Protein AF-A0A7J8D9G5-F1 (afdb_monomer)

Solvent-accessible surface area (backbone atoms only — not comparable to full-atom values): 9964 Å² total; per-residue (Å²): 133,69,69,66,59,56,55,56,57,56,62,73,66,69,66,92,76,75,95,81,85,88,74,61,92,95,57,84,85,88,84,89,77,94,60,63,56,78,38,76,48,74,49,76,52,75,56,64,37,78,39,84,90,73,75,41,80,40,82,50,56,93,91,49,53,43,77,49,74,41,60,48,90,89,68,48,76,76,41,78,47,79,44,55,36,57,53,72,52,75,52,67,35,84,64,53,63,61,62,64,59,55,51,49,53,53,50,52,54,52,50,50,51,51,53,54,50,49,56,52,47,52,59,48,50,54,53,53,51,53,54,51,52,54,51,53,52,51,53,52,52,51,50,53,48,50,55,51,51,52,50,52,51,50,65,76,52,70,70,132

Mean predicted aligned error: 14.58 Å

Radius of gyration: 36.32 Å; Cα contacts (8 Å, |Δi|>4): 113; chains: 1; bounding box: 56×51×110 Å

Organism: Rousettus aegyptiacus (NCBI:txid9407)

pLDDT: mean 84.21, std 12.18, range [47.19, 97.5]

Structure (mmCIF, N/CA/C/O backbone):
data_AF-A0A7J8D9G5-F1
#
_entry.id   AF-A0A7J8D9G5-F1
#
loop_
_atom_site.group_PDB
_atom_site.id
_atom_site.type_symbol
_atom_site.label_atom_id
_atom_site.label_alt_id
_atom_site.label_comp_id
_atom_site.label_asym_id
_atom_site.label_entity_id
_atom_site.label_seq_id
_atom_site.pdbx_PDB_ins_code
_atom_site.Cartn_x
_atom_site.Cartn_y
_atom_site.Cartn_z
_atom_site.occupancy
_atom_site.B_iso_or_equiv
_atom_site.auth_seq_id
_atom_site.auth_comp_id
_atom_site.auth_asym_id
_atom_site.auth_atom_id
_atom_site.pdbx_PDB_model_num
ATOM 1 N N . MET A 1 1 ? -19.555 -38.903 -19.290 1.00 51.69 1 MET A N 1
ATOM 2 C CA . MET A 1 1 ? -18.980 -37.537 -19.368 1.00 51.69 1 MET A CA 1
ATOM 3 C C . MET A 1 1 ? -19.453 -36.552 -18.277 1.00 51.69 1 MET A C 1
ATOM 5 O O . MET A 1 1 ? -18.987 -35.427 -18.290 1.00 51.69 1 MET A O 1
ATOM 9 N N . ARG A 1 2 ? -20.303 -36.918 -17.293 1.00 53.72 2 ARG A N 1
ATOM 10 C CA . ARG A 1 2 ? -20.820 -35.967 -16.266 1.00 53.72 2 ARG A CA 1
ATOM 11 C C . ARG A 1 2 ? -20.006 -35.861 -14.960 1.00 53.72 2 ARG A C 1
ATOM 13 O O . ARG A 1 2 ? -20.180 -34.912 -14.210 1.00 53.72 2 ARG A O 1
ATOM 20 N N . ARG A 1 3 ? -19.106 -36.814 -14.690 1.00 56.53 3 ARG A N 1
ATOM 21 C CA . ARG A 1 3 ? -18.256 -36.841 -13.483 1.00 56.53 3 ARG A CA 1
ATOM 22 C C . ARG A 1 3 ? -17.180 -35.736 -13.396 1.00 56.53 3 ARG A C 1
ATOM 24 O O . ARG A 1 3 ? -16.996 -35.239 -12.290 1.00 56.53 3 ARG A O 1
ATOM 31 N N . PRO A 1 4 ? -16.511 -35.296 -14.485 1.00 57.94 4 PRO A N 1
ATOM 32 C CA . PRO A 1 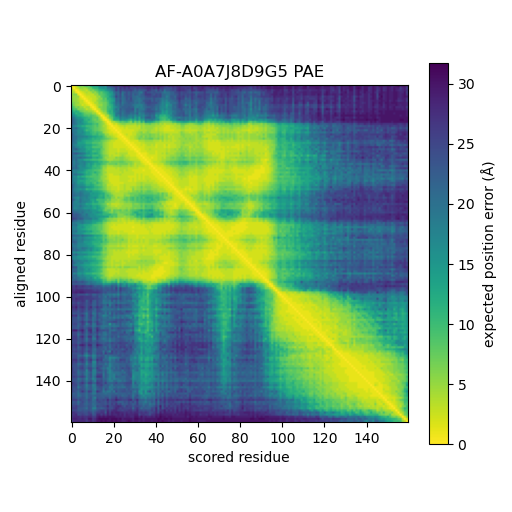4 ? -15.501 -34.237 -14.370 1.00 57.94 4 PRO A CA 1
ATOM 33 C C . PRO A 1 4 ? -16.118 -32.861 -14.074 1.00 57.94 4 PRO A C 1
ATOM 35 O O . PRO A 1 4 ? -15.503 -32.057 -13.383 1.00 57.94 4 PRO A O 1
ATOM 38 N N . ALA A 1 5 ? -17.358 -32.613 -14.514 1.00 60.00 5 ALA A N 1
ATOM 39 C CA . ALA A 1 5 ? -18.067 -31.361 -14.241 1.00 60.00 5 ALA A CA 1
ATOM 40 C C . ALA A 1 5 ? -18.423 -31.186 -12.751 1.00 60.00 5 ALA A C 1
ATOM 42 O O . ALA A 1 5 ? -18.349 -30.076 -12.235 1.00 60.00 5 ALA A O 1
ATOM 43 N N . LEU A 1 6 ? -18.747 -32.276 -12.040 1.00 59.38 6 LEU A N 1
ATOM 44 C CA . LEU A 1 6 ? -19.027 -32.232 -10.596 1.00 59.38 6 LEU A CA 1
ATOM 45 C C . LEU A 1 6 ? -17.772 -31.936 -9.758 1.00 59.38 6 LEU A C 1
ATOM 47 O O . LEU A 1 6 ? -17.856 -31.226 -8.762 1.00 59.38 6 LEU A O 1
ATOM 51 N N . LEU A 1 7 ? -16.613 -32.459 -10.172 1.00 62.88 7 LEU A N 1
ATOM 52 C CA . LEU A 1 7 ? -15.325 -32.203 -9.516 1.00 62.88 7 LEU A CA 1
ATOM 53 C C . LEU A 1 7 ? -14.872 -30.746 -9.688 1.00 62.88 7 LEU A C 1
ATOM 55 O O . LEU A 1 7 ? -14.397 -30.138 -8.733 1.00 62.88 7 LEU A O 1
ATOM 59 N N . LEU A 1 8 ? -15.079 -30.170 -10.876 1.00 61.66 8 LEU A N 1
ATOM 60 C CA . LEU A 1 8 ? -14.809 -28.754 -11.152 1.00 61.66 8 LEU A CA 1
ATOM 61 C C . LEU A 1 8 ? -15.717 -27.818 -10.338 1.00 61.66 8 LEU A C 1
ATOM 63 O O . LEU A 1 8 ? -15.231 -26.834 -9.791 1.00 61.66 8 LEU A O 1
ATOM 67 N N . LEU A 1 9 ? -17.005 -28.151 -10.187 1.00 62.59 9 LEU A N 1
ATOM 68 C CA . LEU A 1 9 ? -17.934 -27.357 -9.372 1.00 62.59 9 LEU A CA 1
ATOM 69 C C . LEU A 1 9 ? -17.585 -27.400 -7.872 1.00 62.59 9 LEU A C 1
ATOM 71 O O . LEU A 1 9 ? -17.724 -26.398 -7.174 1.00 62.59 9 LEU A O 1
ATOM 75 N N . ALA A 1 10 ? -17.106 -28.547 -7.381 1.00 63.22 10 ALA A N 1
ATOM 76 C CA . ALA A 1 10 ? -16.694 -28.717 -5.989 1.00 63.22 10 ALA A CA 1
ATOM 77 C C . ALA A 1 10 ? -15.409 -27.939 -5.647 1.00 63.22 10 ALA A C 1
ATOM 79 O O . ALA A 1 10 ? -15.294 -27.426 -4.535 1.00 63.22 10 ALA A O 1
ATOM 80 N N . LEU A 1 11 ? -14.471 -27.789 -6.594 1.00 62.91 11 LEU A N 1
ATOM 81 C CA . LEU A 1 11 ? -13.273 -26.960 -6.399 1.00 62.91 11 LEU A CA 1
ATOM 82 C C . LEU A 1 11 ? -13.602 -25.462 -6.285 1.00 62.91 11 LEU A C 1
ATOM 84 O O . LEU A 1 11 ? -12.940 -24.753 -5.533 1.00 62.91 11 LEU A O 1
ATOM 88 N N . CYS A 1 12 ? -14.636 -24.982 -6.979 1.00 62.00 12 CYS A N 1
ATOM 89 C CA . CYS A 1 12 ? -15.061 -23.581 -6.901 1.00 62.00 12 CYS A CA 1
ATOM 90 C C . CYS A 1 12 ? -15.762 -23.226 -5.577 1.00 62.00 12 CYS A C 1
ATOM 92 O O . CYS A 1 12 ? -15.832 -22.052 -5.227 1.00 62.00 12 CYS A O 1
ATOM 94 N N . ALA A 1 13 ? -16.263 -24.215 -4.828 1.00 61.91 13 ALA A N 1
ATOM 95 C CA . ALA A 1 13 ? -16.926 -23.996 -3.540 1.00 61.91 13 ALA A CA 1
ATOM 96 C C . ALA A 1 13 ? -15.945 -23.844 -2.358 1.00 61.91 13 ALA A C 1
ATOM 98 O O . ALA A 1 13 ? -16.360 -23.545 -1.236 1.00 61.91 13 ALA A O 1
ATOM 99 N N . ALA A 1 14 ? -14.642 -24.037 -2.583 1.00 61.50 14 ALA A N 1
ATOM 100 C CA . ALA A 1 14 ? -13.627 -23.943 -1.543 1.00 61.50 14 ALA A CA 1
ATOM 101 C C . ALA A 1 14 ? -13.231 -22.482 -1.252 1.00 61.50 14 ALA A C 1
ATOM 103 O O . ALA A 1 14 ? -12.168 -22.013 -1.642 1.00 61.50 14 ALA A O 1
ATOM 104 N N . GLY A 1 15 ? -14.076 -21.806 -0.472 1.00 59.66 15 GLY A N 1
ATOM 105 C CA . GLY A 1 15 ? -13.617 -20.920 0.598 1.00 59.66 15 GLY A CA 1
ATOM 106 C C . GLY A 1 15 ? -13.423 -19.446 0.255 1.00 59.66 15 GLY A C 1
ATOM 107 O O . GLY A 1 15 ? -12.320 -19.005 -0.052 1.00 59.66 15 GLY A O 1
ATOM 108 N N . ALA A 1 16 ? -14.450 -18.640 0.528 1.00 61.25 16 ALA A N 1
ATOM 109 C CA . ALA A 1 16 ? -14.211 -17.279 0.993 1.00 61.25 16 ALA A CA 1
ATOM 110 C C . ALA A 1 16 ? -13.601 -17.371 2.404 1.00 61.25 16 ALA A C 1
ATOM 112 O O . ALA A 1 16 ? -14.300 -17.649 3.379 1.00 61.25 16 ALA A O 1
ATOM 113 N N . ARG A 1 17 ? -12.278 -17.226 2.516 1.00 64.94 17 ARG A N 1
ATOM 114 C CA . ARG A 1 17 ? -11.592 -17.162 3.811 1.00 64.94 17 ARG A CA 1
ATOM 115 C C . ARG A 1 17 ? -11.590 -15.712 4.286 1.00 64.94 17 ARG A C 1
ATOM 117 O O . ARG A 1 17 ? -10.923 -14.875 3.692 1.00 64.94 17 ARG A O 1
ATOM 124 N N . GLY A 1 18 ? -12.356 -15.424 5.337 1.00 73.00 18 GLY A N 1
ATOM 125 C CA . GLY A 1 18 ? -12.208 -14.177 6.086 1.00 73.00 18 GLY A CA 1
ATOM 126 C C . GLY A 1 18 ? -10.849 -14.120 6.791 1.00 73.00 18 GLY A C 1
ATOM 127 O O . GLY A 1 18 ? -10.229 -15.156 7.043 1.00 73.00 18 GLY A O 1
ATOM 128 N N . LEU A 1 19 ? -10.385 -12.914 7.110 1.00 84.94 19 LEU A N 1
ATOM 129 C CA . LEU A 1 19 ? -9.179 -12.713 7.908 1.00 84.94 19 LEU A CA 1
ATOM 130 C C . LEU A 1 19 ? -9.425 -13.202 9.343 1.00 84.94 19 LEU A C 1
ATOM 132 O O . LEU A 1 19 ? -10.367 -12.763 9.999 1.00 84.94 19 LEU A O 1
ATOM 136 N N . TYR A 1 20 ? -8.570 -14.099 9.832 1.00 87.06 20 TYR A N 1
ATOM 137 C CA . TYR A 1 20 ? -8.634 -14.639 11.188 1.00 87.06 20 TYR A CA 1
ATOM 138 C C . TYR A 1 20 ? -7.261 -14.551 11.848 1.00 87.06 20 TYR A C 1
ATOM 140 O O . TYR A 1 20 ? -6.251 -14.920 11.247 1.00 87.06 20 TYR A O 1
ATOM 148 N N . PHE A 1 21 ? -7.224 -14.066 13.084 1.00 90.19 21 PHE A N 1
ATOM 149 C CA . PHE A 1 21 ? -5.995 -13.891 13.843 1.00 90.19 21 PHE A CA 1
ATOM 150 C C . PHE A 1 21 ? -6.282 -13.891 15.344 1.00 90.19 21 PHE A C 1
ATOM 152 O O . PHE A 1 21 ? -7.406 -13.644 15.779 1.00 90.19 21 PHE A O 1
ATOM 159 N N . HIS A 1 22 ? -5.246 -14.175 16.129 1.00 90.06 22 HIS A N 1
ATOM 160 C CA . HIS A 1 22 ? -5.306 -14.156 17.585 1.00 90.06 22 HIS A CA 1
ATOM 161 C C . HIS A 1 22 ? -4.703 -12.851 18.103 1.00 90.06 22 HIS A C 1
ATOM 163 O O . HIS A 1 22 ? -3.680 -12.392 17.590 1.00 90.06 22 HIS A O 1
ATOM 169 N N . ILE A 1 23 ? -5.334 -12.279 19.123 1.00 90.81 23 ILE A N 1
ATOM 170 C CA . ILE A 1 23 ? -4.891 -11.060 19.801 1.00 90.81 23 ILE A CA 1
ATOM 171 C C . ILE A 1 23 ? -4.945 -11.334 21.304 1.00 90.81 23 ILE A C 1
ATOM 173 O O . ILE A 1 23 ? -5.950 -11.860 21.788 1.00 90.81 23 ILE A O 1
ATOM 177 N N . GLY A 1 24 ? -3.877 -11.015 22.033 1.00 88.56 24 GLY A N 1
ATOM 178 C CA . GLY A 1 24 ? -3.868 -11.053 23.494 1.00 88.56 24 GLY A CA 1
ATOM 179 C C . GLY A 1 24 ? -4.683 -9.921 24.128 1.00 88.56 24 GLY A C 1
ATOM 180 O O . GLY A 1 24 ? -5.075 -8.956 23.473 1.00 88.56 24 GLY A O 1
ATOM 181 N N . GLU A 1 25 ? -4.925 -10.009 25.435 1.00 85.81 25 GLU A N 1
ATOM 182 C CA . GLU A 1 25 ? -5.575 -8.926 26.178 1.00 85.81 25 GLU A CA 1
ATOM 183 C C . GLU A 1 25 ? -4.738 -7.647 26.083 1.00 85.81 25 GLU A C 1
ATOM 185 O O . GLU A 1 25 ? -3.532 -7.667 26.325 1.00 85.81 25 GLU A O 1
ATOM 190 N N . THR A 1 26 ? -5.373 -6.529 25.719 1.00 85.38 26 THR A N 1
ATOM 191 C CA . THR A 1 26 ? -4.741 -5.204 25.526 1.00 85.38 26 THR A CA 1
ATOM 192 C C . THR A 1 26 ? -3.691 -5.119 24.407 1.00 85.38 26 THR A C 1
ATOM 194 O O . THR A 1 26 ? -3.114 -4.055 24.179 1.00 85.38 26 THR A O 1
ATOM 197 N N . GLU A 1 27 ? -3.466 -6.201 23.658 1.00 93.00 27 GLU A N 1
ATOM 198 C CA . GLU A 1 27 ? -2.576 -6.195 22.502 1.00 93.00 27 GLU A CA 1
ATOM 199 C C . GLU A 1 27 ? -3.241 -5.474 21.318 1.00 93.00 27 GLU A C 1
ATOM 201 O O . GLU A 1 27 ? -4.428 -5.646 21.041 1.00 93.00 27 GLU A O 1
ATOM 206 N N . LYS A 1 28 ? -2.462 -4.669 20.589 1.00 92.94 28 LYS A N 1
ATOM 207 C CA . LYS A 1 28 ? -2.916 -3.983 19.373 1.00 92.94 28 LYS A CA 1
ATOM 208 C C . LYS A 1 28 ? -2.337 -4.643 18.126 1.00 92.94 28 LYS A C 1
ATOM 210 O O . LYS A 1 28 ? -1.145 -4.946 18.069 1.00 92.94 28 LYS A O 1
ATOM 215 N N . ARG A 1 29 ? -3.170 -4.815 17.100 1.00 92.94 29 ARG A N 1
ATOM 216 C CA . ARG A 1 29 ? -2.766 -5.269 15.763 1.0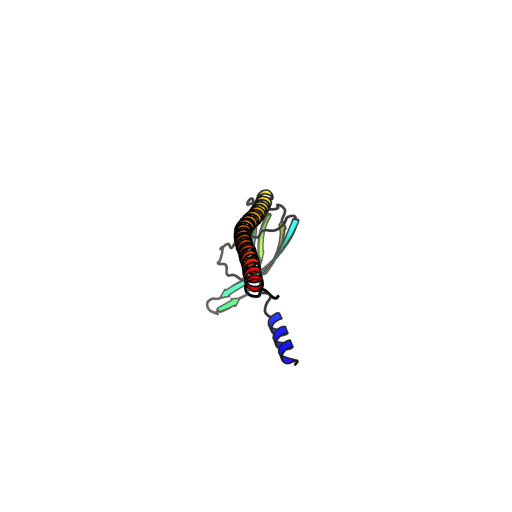0 92.94 29 ARG A CA 1
ATOM 217 C C . ARG A 1 29 ? -3.207 -4.226 14.744 1.00 92.94 29 ARG A C 1
ATOM 219 O O . ARG A 1 29 ? -4.384 -3.884 14.694 1.00 92.94 29 ARG A O 1
ATOM 226 N N . CYS A 1 30 ? -2.253 -3.707 13.978 1.00 92.81 30 CYS A N 1
ATOM 227 C CA . CYS A 1 30 ? -2.493 -2.665 12.985 1.00 92.81 30 CYS A CA 1
ATOM 228 C C . CYS A 1 30 ? -2.500 -3.270 11.580 1.00 92.81 30 CYS A C 1
ATOM 230 O O . CYS A 1 30 ? -1.634 -4.084 11.259 1.00 92.81 30 CYS A O 1
ATOM 232 N N . PHE A 1 31 ? -3.438 -2.820 10.752 1.00 91.25 31 PHE A N 1
ATOM 233 C CA . PHE A 1 31 ? -3.513 -3.133 9.329 1.00 91.25 31 PHE A CA 1
ATOM 234 C C . PHE A 1 31 ? -3.389 -1.817 8.564 1.00 91.25 31 PHE A C 1
ATOM 236 O O . PHE A 1 31 ? -4.109 -0.869 8.873 1.00 91.25 31 PHE A O 1
ATOM 243 N N . ILE A 1 32 ? -2.440 -1.747 7.633 1.00 90.12 32 ILE A N 1
ATOM 244 C CA . ILE A 1 32 ? -2.187 -0.567 6.803 1.00 90.12 32 ILE A CA 1
ATOM 245 C C . ILE A 1 32 ? -2.649 -0.936 5.399 1.00 90.12 32 ILE A C 1
ATOM 247 O O . ILE A 1 32 ? -2.126 -1.891 4.833 1.00 90.12 32 ILE A O 1
ATOM 251 N N . GLU A 1 33 ? -3.631 -0.206 4.882 1.00 85.69 33 GLU A N 1
ATOM 252 C CA . GLU A 1 33 ? -4.222 -0.426 3.563 1.00 85.69 33 GLU A CA 1
ATOM 253 C C . GLU A 1 33 ? -4.320 0.920 2.839 1.00 85.69 33 GLU A C 1
ATOM 255 O O . GLU A 1 33 ? -4.708 1.921 3.445 1.00 85.69 33 GLU A O 1
ATOM 260 N N . GLU A 1 34 ? -3.972 0.945 1.555 1.00 82.69 34 GLU A N 1
ATOM 261 C CA . GLU A 1 34 ? -4.125 2.127 0.707 1.00 82.69 34 GLU A CA 1
ATOM 262 C C . GLU A 1 34 ? -5.583 2.203 0.221 1.00 82.69 34 GLU A C 1
ATOM 264 O O . GLU A 1 34 ? -6.029 1.389 -0.587 1.00 82.69 34 GLU A O 1
ATOM 269 N N . ILE A 1 35 ? -6.350 3.163 0.751 1.00 87.50 35 ILE A N 1
ATOM 270 C CA . ILE A 1 35 ? -7.766 3.373 0.415 1.00 87.50 35 ILE A CA 1
ATOM 271 C C . ILE A 1 35 ? -7.897 4.663 -0.409 1.00 87.50 35 ILE A C 1
ATOM 273 O O . ILE A 1 35 ? -7.396 5.698 0.037 1.00 87.50 35 ILE A O 1
ATOM 277 N N . PRO A 1 36 ? -8.582 4.643 -1.570 1.00 83.31 36 PRO A N 1
ATOM 278 C CA . PRO A 1 36 ? -8.809 5.850 -2.359 1.00 83.31 36 PRO A CA 1
ATOM 279 C C . PRO A 1 36 ? -9.628 6.898 -1.594 1.00 83.31 36 PRO A C 1
ATOM 281 O O . PRO A 1 36 ? -10.286 6.601 -0.589 1.00 83.31 36 PRO A O 1
ATOM 284 N N . ASP A 1 37 ? -9.590 8.139 -2.070 1.00 82.12 37 ASP A N 1
ATOM 285 C CA . ASP A 1 37 ? -10.369 9.230 -1.502 1.00 82.12 37 ASP A CA 1
ATOM 286 C C . ASP A 1 37 ? -11.878 8.966 -1.591 1.00 82.12 37 ASP A C 1
ATOM 288 O O . ASP A 1 37 ? -12.374 8.195 -2.415 1.00 82.12 37 ASP A O 1
ATOM 292 N N . GLU A 1 38 ? -12.607 9.544 -0.636 1.00 83.94 38 GLU A N 1
ATOM 293 C CA . GLU A 1 38 ? -14.070 9.494 -0.530 1.00 83.94 38 GLU A CA 1
ATOM 294 C C . GLU A 1 38 ? -14.671 8.079 -0.474 1.00 83.94 38 GLU A C 1
ATOM 296 O O . GLU A 1 38 ? -15.870 7.874 -0.675 1.00 83.94 38 GLU A O 1
ATOM 301 N N . THR A 1 39 ? -13.859 7.077 -0.140 1.00 88.50 39 THR A N 1
ATOM 302 C CA . THR A 1 39 ? -14.302 5.686 -0.092 1.00 88.50 39 THR A CA 1
ATOM 303 C C . THR A 1 39 ? -14.790 5.312 1.303 1.00 88.50 39 THR A C 1
ATOM 305 O O . THR A 1 39 ? -14.105 5.515 2.308 1.00 88.50 39 THR A O 1
ATOM 308 N N . MET A 1 40 ? -15.993 4.736 1.370 1.00 91.56 40 MET A N 1
ATOM 309 C CA . MET A 1 40 ? -16.575 4.218 2.606 1.00 91.56 40 MET A CA 1
ATOM 310 C C . MET A 1 40 ? -16.096 2.790 2.861 1.00 91.56 40 MET A C 1
ATOM 312 O O . MET A 1 40 ? -16.379 1.876 2.086 1.00 91.56 40 MET A O 1
ATOM 316 N N . VAL A 1 41 ? -15.424 2.586 3.989 1.00 93.38 41 VAL A N 1
ATOM 317 C CA . VAL A 1 41 ? -14.918 1.283 4.417 1.00 93.38 41 VAL A CA 1
ATOM 318 C C . VAL A 1 41 ? -15.800 0.737 5.528 1.00 93.38 41 VAL A C 1
ATOM 320 O O . VAL A 1 41 ? -16.099 1.416 6.512 1.00 93.38 41 VAL A O 1
ATOM 323 N N . ILE A 1 42 ? -16.208 -0.521 5.374 1.00 93.88 42 ILE A N 1
ATOM 324 C CA . ILE A 1 42 ? -17.060 -1.234 6.324 1.00 93.88 42 ILE A CA 1
ATOM 325 C C . ILE A 1 42 ? -16.314 -2.472 6.811 1.00 93.88 42 ILE A C 1
ATOM 327 O O . ILE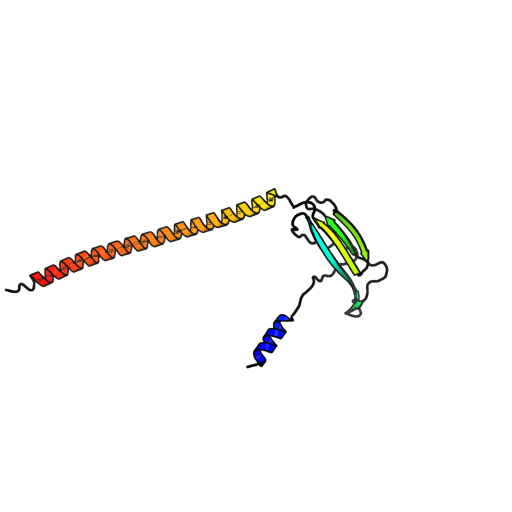 A 1 42 ? -15.999 -3.362 6.023 1.00 93.88 42 ILE A O 1
ATOM 331 N N . GLY A 1 43 ? -16.081 -2.557 8.119 1.00 92.75 43 GLY A N 1
ATOM 332 C CA . GLY A 1 43 ? -15.486 -3.730 8.752 1.00 92.75 43 GLY A CA 1
ATOM 333 C C . GLY A 1 43 ? -16.504 -4.470 9.608 1.00 92.75 43 GLY A C 1
ATOM 334 O O . GLY A 1 4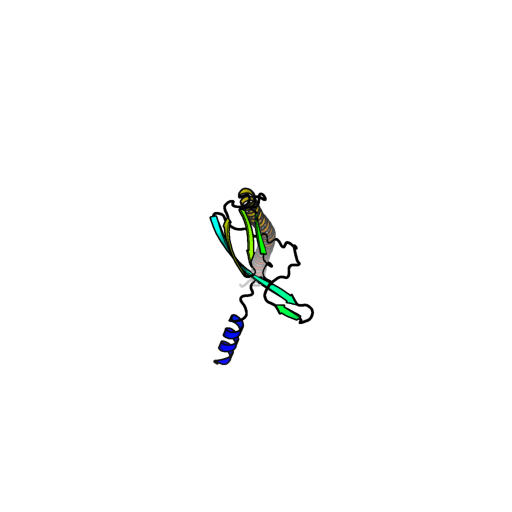3 ? -17.026 -3.912 10.573 1.00 92.75 43 GLY A O 1
ATOM 335 N N . ASN A 1 44 ? -16.777 -5.730 9.269 1.00 93.50 44 ASN A N 1
ATOM 336 C CA . ASN A 1 44 ? -17.545 -6.647 10.112 1.00 93.50 44 ASN A CA 1
ATOM 337 C C . ASN A 1 44 ? -16.576 -7.525 10.896 1.00 93.50 44 ASN A C 1
ATOM 339 O O . ASN A 1 44 ? -15.640 -8.072 10.312 1.00 93.50 44 ASN A O 1
ATOM 343 N N . TYR A 1 45 ? -16.808 -7.692 12.193 1.00 92.19 45 TYR A N 1
ATOM 344 C CA . TYR A 1 45 ? -15.940 -8.513 13.023 1.00 92.19 45 TYR A CA 1
ATOM 345 C C . TYR A 1 45 ? -16.727 -9.293 14.074 1.00 92.19 45 TYR A C 1
ATOM 347 O O . TYR A 1 45 ? -17.817 -8.902 14.498 1.00 92.19 45 TYR A O 1
ATOM 355 N N . ARG A 1 46 ? -16.118 -10.392 14.518 1.00 90.88 46 ARG A N 1
ATOM 356 C CA . ARG A 1 46 ? -16.585 -11.214 15.627 1.00 90.88 46 ARG A CA 1
ATOM 357 C C . ARG A 1 46 ? -15.380 -11.705 16.418 1.00 90.88 46 ARG A C 1
ATOM 359 O O . ARG A 1 46 ? -14.442 -12.242 15.836 1.00 90.88 46 ARG A O 1
ATOM 366 N N . THR A 1 47 ? -15.412 -11.525 17.729 1.00 90.06 47 THR A N 1
ATOM 367 C CA . THR A 1 47 ? -14.410 -12.029 18.665 1.00 90.06 47 THR A CA 1
ATOM 368 C C . THR A 1 47 ? -14.943 -13.259 19.387 1.00 90.06 47 THR A C 1
ATOM 370 O O . THR A 1 47 ? -16.143 -13.404 19.632 1.00 90.06 47 THR A O 1
ATOM 373 N N . GLN A 1 48 ? -14.034 -14.173 19.700 1.00 89.75 48 GLN A N 1
ATOM 374 C CA . GLN A 1 48 ? -14.293 -15.371 20.487 1.00 89.75 48 GLN A CA 1
ATOM 375 C C . GLN A 1 48 ? -13.125 -15.554 21.451 1.00 89.75 48 GLN A C 1
ATOM 377 O O . GLN A 1 48 ? -11.996 -15.179 21.126 1.00 89.75 48 GLN A O 1
ATOM 382 N N . MET A 1 49 ? -13.377 -16.140 22.618 1.00 89.31 49 MET A N 1
ATOM 383 C CA . MET A 1 49 ? -12.307 -16.498 23.546 1.00 89.31 49 MET A CA 1
ATOM 384 C C . MET A 1 49 ? -11.826 -17.917 23.285 1.00 89.31 49 MET A C 1
ATOM 386 O O . MET A 1 49 ? -12.631 -18.835 23.153 1.00 89.31 49 MET A O 1
ATOM 390 N N . TRP A 1 50 ? -10.510 -18.100 23.238 1.00 89.12 50 TRP A N 1
ATOM 391 C CA . TRP A 1 50 ? -9.898 -19.421 23.148 1.00 89.12 50 TRP A CA 1
ATOM 392 C C . TRP A 1 50 ? -9.657 -19.988 24.549 1.00 89.12 50 TRP A C 1
ATOM 394 O O . TRP A 1 50 ? -8.832 -19.465 25.301 1.00 89.12 50 TRP A O 1
ATOM 404 N N . ASP A 1 51 ? -10.364 -21.062 24.897 1.00 89.19 51 ASP A N 1
ATOM 405 C CA . ASP A 1 51 ? -10.136 -21.801 26.139 1.00 89.19 51 ASP A CA 1
ATOM 406 C C . ASP A 1 51 ? -9.027 -22.841 25.926 1.00 89.19 51 ASP A C 1
ATOM 408 O O . ASP A 1 51 ? -9.201 -23.814 25.191 1.00 89.19 51 ASP A O 1
ATOM 412 N N . LYS A 1 52 ? -7.882 -22.653 26.594 1.00 87.81 52 LYS A N 1
ATOM 413 C CA . LYS A 1 52 ? -6.732 -23.567 26.501 1.00 87.81 52 LYS A CA 1
ATOM 414 C C . LYS A 1 52 ? -6.984 -24.941 27.125 1.00 87.81 52 LYS A C 1
ATOM 416 O O . LYS A 1 52 ? -6.310 -25.886 26.744 1.00 87.81 52 LYS A O 1
ATOM 421 N N . GLN A 1 53 ? -7.888 -25.061 28.099 1.00 92.12 53 GLN A N 1
ATOM 422 C CA . GLN A 1 53 ? -8.152 -26.343 28.762 1.00 92.12 53 GLN A CA 1
ATOM 423 C C . GLN A 1 53 ? -9.057 -27.236 27.921 1.00 92.12 53 GLN A C 1
ATOM 425 O O . GLN A 1 53 ? -8.915 -28.455 27.941 1.00 92.12 53 GLN A O 1
ATOM 430 N N . LYS A 1 54 ? -10.005 -26.622 27.211 1.00 91.12 54 LYS A N 1
ATOM 431 C CA . LYS A 1 54 ? -10.994 -27.335 26.397 1.00 91.12 54 LYS A CA 1
ATOM 432 C C . LYS A 1 54 ? -10.656 -27.351 24.912 1.00 91.12 54 LYS A C 1
ATOM 434 O O . LYS A 1 54 ? -11.335 -28.055 24.179 1.00 91.12 54 LYS A O 1
ATOM 439 N N . GLU A 1 55 ? -9.658 -26.576 24.484 1.00 89.00 55 GLU A N 1
ATOM 440 C CA . GLU A 1 55 ? -9.302 -26.356 23.075 1.00 89.00 55 GLU A CA 1
ATOM 441 C C . GLU A 1 55 ? -10.520 -25.958 22.221 1.00 89.00 55 GLU A C 1
ATOM 443 O O . GLU A 1 55 ? -10.717 -26.423 21.098 1.00 89.00 55 GLU A O 1
ATOM 448 N N . VAL A 1 56 ? -11.384 -25.104 22.781 1.00 91.06 56 VAL A N 1
ATOM 449 C CA . VAL A 1 56 ? -12.655 -24.690 22.170 1.00 91.06 56 VAL A CA 1
ATOM 450 C C . VAL A 1 56 ? -12.793 -23.169 22.207 1.00 91.06 56 VAL A C 1
ATOM 452 O O . VAL A 1 56 ? -12.424 -22.512 23.182 1.00 91.06 56 VAL A O 1
ATOM 455 N N . PHE A 1 57 ? -13.384 -22.612 21.146 1.00 87.69 57 PHE A N 1
ATOM 456 C CA . PHE A 1 57 ? -13.807 -21.215 21.099 1.00 87.69 57 PHE A CA 1
ATOM 457 C C . PHE A 1 57 ? -15.113 -21.018 21.869 1.00 87.69 57 PHE A C 1
ATOM 459 O O . PHE A 1 57 ? -16.163 -21.543 21.493 1.00 87.69 57 PHE A O 1
ATOM 466 N N . LEU A 1 58 ? -15.049 -20.231 22.935 1.00 88.44 58 LEU A N 1
ATOM 467 C CA . LEU A 1 58 ? -16.188 -19.832 23.748 1.00 88.44 58 LEU A CA 1
ATOM 468 C C . LEU A 1 58 ? -16.678 -18.433 23.340 1.00 88.44 58 LEU A C 1
ATOM 470 O O . LEU A 1 58 ? -15.896 -17.619 22.830 1.00 88.44 58 LEU A O 1
ATOM 474 N N . PRO A 1 59 ? -17.969 -18.121 23.553 1.00 87.56 59 PRO A N 1
ATOM 475 C CA . PRO A 1 59 ? -18.457 -16.759 23.386 1.00 87.56 59 PRO A CA 1
ATOM 476 C C . PRO A 1 59 ? -17.703 -15.804 24.320 1.00 87.56 59 PRO A C 1
ATOM 478 O O . PRO A 1 59 ? -17.422 -16.139 25.472 1.00 87.56 59 PRO A O 1
ATOM 481 N N . SER A 1 60 ? -17.380 -14.613 23.817 1.00 87.31 60 SER A N 1
ATOM 482 C CA . SER A 1 60 ? -16.728 -13.563 24.603 1.00 87.31 60 SER A CA 1
ATOM 483 C C . SER A 1 60 ? -17.576 -13.179 25.817 1.00 87.31 60 SER A C 1
ATOM 485 O O . SER A 1 60 ? -18.802 -13.081 25.730 1.00 87.31 60 SER A O 1
ATOM 487 N N . THR A 1 61 ? -16.922 -12.951 26.954 1.00 84.75 61 THR A N 1
ATOM 488 C CA . THR A 1 61 ? -17.574 -12.542 28.201 1.00 84.75 61 THR A CA 1
ATOM 489 C C . THR A 1 61 ? -18.193 -11.145 28.085 1.00 84.75 61 THR A C 1
ATOM 491 O O . THR A 1 61 ? -17.665 -10.294 27.363 1.00 84.75 61 THR A O 1
ATOM 494 N N . PRO A 1 62 ? -19.291 -10.858 28.812 1.00 81.31 62 PRO A N 1
ATOM 495 C CA . PRO A 1 62 ? -19.833 -9.505 28.902 1.00 81.31 62 PRO A CA 1
ATOM 496 C C . PRO A 1 62 ? -18.761 -8.527 29.403 1.00 81.31 62 PRO A C 1
ATOM 498 O O . PRO A 1 62 ? -18.160 -8.752 30.450 1.00 81.31 62 PRO A O 1
ATOM 501 N N . GLY A 1 63 ? -18.506 -7.461 28.642 1.00 79.31 63 GLY A N 1
ATOM 502 C CA . GLY A 1 63 ? -17.438 -6.489 28.919 1.00 79.31 63 GLY A CA 1
ATOM 503 C C . GLY A 1 63 ? -16.152 -6.707 28.115 1.00 79.31 63 GLY A C 1
ATOM 504 O O . GLY A 1 63 ? -15.341 -5.788 28.028 1.00 79.31 63 GLY A O 1
ATOM 505 N N . LEU A 1 64 ? -15.988 -7.864 27.461 1.00 83.75 64 LEU A N 1
ATOM 506 C CA . LEU A 1 64 ? -14.911 -8.096 26.503 1.00 83.75 64 LEU A CA 1
ATOM 507 C C . LEU A 1 64 ? -15.350 -7.635 25.106 1.00 83.75 64 LEU A C 1
ATOM 509 O O . LEU A 1 64 ? -16.331 -8.129 24.545 1.00 83.75 64 LEU A O 1
ATOM 513 N N . GLY A 1 65 ? -14.618 -6.680 24.544 1.00 88.06 65 GLY A N 1
ATOM 514 C CA . GLY A 1 65 ? -14.938 -6.047 23.268 1.00 88.06 65 GLY A CA 1
ATOM 515 C C . GLY A 1 65 ? -13.692 -5.685 22.470 1.00 88.06 65 GLY A C 1
ATOM 516 O O . GLY A 1 65 ? -12.574 -5.988 22.883 1.00 88.06 65 GLY A O 1
ATOM 517 N N . MET A 1 66 ? -13.880 -5.034 21.327 1.00 91.50 66 MET A N 1
ATOM 518 C CA . MET A 1 66 ? -12.787 -4.604 20.455 1.00 91.50 66 MET A CA 1
ATOM 519 C C . MET A 1 66 ? -12.724 -3.081 20.392 1.00 91.50 66 MET A C 1
ATOM 521 O O . MET A 1 66 ? -13.720 -2.426 20.090 1.00 91.50 66 MET A O 1
ATOM 525 N N . HIS A 1 67 ? -11.549 -2.513 20.656 1.00 93.44 67 HIS A N 1
ATOM 526 C CA . HIS A 1 67 ? -11.295 -1.102 20.390 1.00 93.44 67 HIS A CA 1
ATOM 527 C C . HIS A 1 67 ? -10.829 -0.943 18.941 1.00 93.44 67 HIS A C 1
ATOM 529 O O . HIS A 1 67 ? -9.805 -1.507 18.558 1.00 93.44 67 HIS A O 1
ATOM 535 N N . VAL A 1 68 ? -11.588 -0.198 18.139 1.00 94.88 68 VAL A N 1
ATOM 536 C CA . VAL A 1 68 ? -11.250 0.088 16.741 1.00 94.88 68 VAL A CA 1
ATOM 537 C C . VAL A 1 68 ? -10.766 1.522 16.648 1.00 94.88 68 VAL A C 1
ATOM 539 O O . VAL A 1 68 ? -11.522 2.454 16.930 1.00 94.88 68 VAL A O 1
ATOM 542 N N . GLU A 1 69 ? -9.511 1.674 16.238 1.00 95.31 69 GLU A N 1
ATOM 543 C CA . GLU A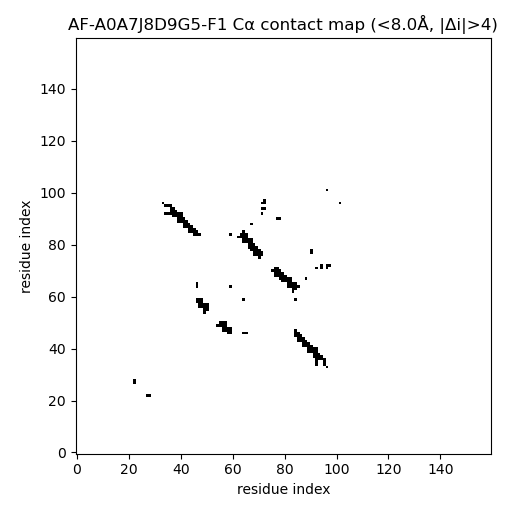 1 69 ? -8.865 2.955 15.978 1.00 95.31 69 GLU A CA 1
ATOM 544 C C . GLU A 1 69 ? -8.443 3.016 14.506 1.00 95.31 69 GLU A C 1
ATOM 546 O O . GLU A 1 69 ? -7.721 2.144 14.026 1.00 95.31 69 GLU A O 1
ATOM 551 N N . VAL A 1 70 ? -8.907 4.041 13.793 1.00 94.88 70 VAL A N 1
ATOM 552 C CA . VAL A 1 70 ? -8.562 4.335 12.399 1.00 94.88 70 VAL A CA 1
ATOM 553 C C . VAL A 1 70 ? -7.826 5.663 12.377 1.00 94.88 70 VAL A C 1
ATOM 555 O O . VAL A 1 70 ? -8.306 6.650 12.945 1.00 94.88 70 VAL A O 1
ATOM 558 N N . LYS A 1 71 ? -6.667 5.678 11.722 1.00 92.06 71 LYS A N 1
ATOM 559 C CA . LYS A 1 71 ? -5.855 6.876 11.528 1.00 92.06 71 LYS A CA 1
ATOM 560 C C . LYS A 1 71 ? -5.672 7.150 10.048 1.00 92.06 71 LYS A C 1
ATOM 562 O O . LYS A 1 71 ? -5.466 6.209 9.287 1.00 92.06 71 LYS A O 1
ATOM 567 N N . ASP A 1 72 ? -5.713 8.425 9.696 1.00 88.38 72 ASP A N 1
ATOM 568 C CA . ASP A 1 72 ? -5.278 8.918 8.393 1.00 88.38 72 ASP A CA 1
ATOM 569 C C . ASP A 1 72 ? -3.747 8.762 8.244 1.00 88.38 72 ASP A C 1
ATOM 571 O O . ASP A 1 72 ? -3.048 8.572 9.253 1.00 88.38 72 ASP A O 1
ATOM 575 N N . PRO A 1 73 ? -3.197 8.879 7.019 1.00 85.56 73 PRO A N 1
ATOM 576 C CA . PRO A 1 73 ? -1.753 8.828 6.760 1.00 85.56 73 PRO A CA 1
ATOM 577 C C . PRO A 1 73 ? -0.933 9.830 7.590 1.00 85.56 73 PRO A C 1
ATOM 579 O O . PRO A 1 73 ? 0.196 9.541 7.980 1.00 85.56 73 PRO A O 1
ATOM 582 N N . GLU A 1 74 ? -1.522 10.970 7.960 1.00 84.56 74 GLU A N 1
ATOM 583 C CA . GLU A 1 74 ? -0.898 11.999 8.803 1.00 84.56 74 GLU A CA 1
ATOM 584 C C . GLU A 1 74 ? -0.937 11.656 10.308 1.00 84.56 74 GLU A C 1
ATOM 586 O O . GLU A 1 74 ? -0.553 12.462 11.157 1.00 84.56 74 GLU A O 1
ATOM 591 N N . GLY A 1 75 ? -1.445 10.474 10.675 1.00 86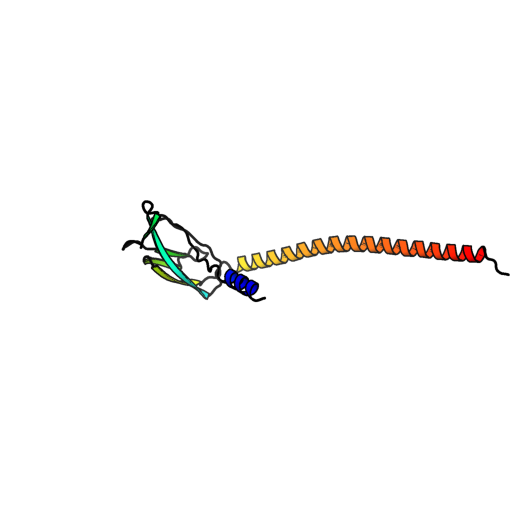.25 75 GLY A N 1
ATOM 592 C CA . GLY A 1 75 ? -1.587 10.019 12.060 1.00 86.25 75 GLY A CA 1
ATOM 593 C C . GLY A 1 75 ? -2.788 10.614 12.803 1.00 86.25 75 GLY A C 1
ATOM 594 O O . GLY A 1 75 ? -2.971 10.343 13.995 1.00 86.25 75 GLY A O 1
ATOM 595 N N . LYS A 1 76 ? -3.627 11.400 12.120 1.00 89.31 76 LYS A N 1
ATOM 596 C CA . LYS A 1 76 ? -4.866 11.958 12.669 1.00 89.31 76 LYS A CA 1
ATOM 597 C C . LYS A 1 76 ? -5.883 10.844 12.907 1.00 89.31 76 LYS A C 1
ATOM 599 O O . LYS A 1 76 ? -6.127 10.021 12.036 1.00 89.31 76 LYS A O 1
ATOM 604 N N . VAL A 1 77 ? -6.502 10.825 14.085 1.00 92.44 77 VAL A N 1
ATOM 605 C CA . VAL A 1 77 ? -7.524 9.825 14.432 1.00 92.44 77 VAL A CA 1
ATOM 606 C C . VAL A 1 77 ? -8.854 10.180 13.760 1.00 92.44 77 VAL A C 1
ATOM 608 O O . VAL A 1 77 ? -9.441 11.218 14.064 1.00 92.44 77 VAL A O 1
ATOM 611 N N . VAL A 1 78 ? -9.340 9.302 12.882 1.00 92.12 78 VAL A N 1
ATOM 612 C CA . VAL A 1 78 ? -10.634 9.422 12.177 1.00 92.12 78 VAL A CA 1
ATOM 613 C C . VAL A 1 78 ? -11.755 8.770 12.975 1.00 92.12 78 VAL A C 1
ATOM 615 O O . VAL A 1 78 ? -12.854 9.308 13.103 1.00 92.12 78 VAL A O 1
ATOM 618 N N . LEU A 1 79 ? -11.474 7.594 13.530 1.00 93.94 79 LEU A N 1
ATOM 619 C CA . LEU A 1 79 ? -12.404 6.812 14.331 1.00 93.94 79 LEU A CA 1
ATOM 620 C C . LEU A 1 79 ? -11.634 6.234 15.513 1.00 93.94 79 LEU A C 1
ATOM 622 O O . LEU A 1 79 ? -10.577 5.649 15.330 1.00 93.94 79 LEU A O 1
ATOM 626 N N . SER A 1 80 ? -12.169 6.367 16.720 1.00 96.12 80 SER A N 1
ATOM 627 C CA . SER A 1 80 ? -11.681 5.653 17.901 1.00 96.12 80 SER A CA 1
ATOM 628 C C . SER A 1 80 ? -12.885 5.326 18.769 1.00 96.12 80 SER A C 1
ATOM 630 O O . SER A 1 80 ? -13.529 6.225 19.316 1.00 96.12 80 SER A O 1
ATOM 632 N N . ARG A 1 81 ? -13.279 4.049 18.799 1.00 94.38 81 ARG A N 1
ATOM 633 C CA . ARG A 1 81 ? -14.458 3.583 19.544 1.00 94.38 81 ARG A CA 1
ATOM 634 C C . ARG A 1 81 ? -14.273 2.163 20.069 1.00 94.38 81 ARG A C 1
ATOM 636 O O . ARG A 1 81 ? -13.720 1.299 19.393 1.00 94.38 81 ARG A O 1
ATOM 643 N N . GLN A 1 82 ? -14.808 1.923 21.265 1.00 93.00 82 GLN A N 1
ATOM 644 C CA . GLN A 1 82 ? -14.956 0.590 21.843 1.00 93.00 82 GLN A CA 1
ATOM 645 C C . GLN A 1 82 ? -16.259 -0.038 21.337 1.00 93.00 82 GLN A C 1
ATOM 647 O O . GLN A 1 82 ? -17.331 0.549 21.484 1.00 93.00 82 GLN A O 1
ATOM 652 N N . TYR A 1 83 ? -16.174 -1.236 20.780 1.00 92.44 83 TYR A N 1
ATOM 653 C CA . TYR A 1 83 ? -17.315 -2.032 20.349 1.00 92.44 83 TYR A CA 1
ATOM 654 C C . TYR A 1 83 ? -17.385 -3.345 21.142 1.00 92.44 83 TYR A C 1
ATOM 656 O O . TYR A 1 83 ? -16.436 -3.712 21.834 1.00 92.44 83 TYR A O 1
ATOM 664 N N . GLY A 1 84 ? -18.518 -4.051 21.064 1.00 92.19 84 GLY A N 1
ATOM 665 C CA . GLY A 1 84 ? -18.734 -5.329 21.752 1.00 92.19 84 GLY A CA 1
ATOM 666 C C . GLY A 1 84 ? -17.934 -6.496 21.160 1.00 92.19 84 GLY A C 1
ATOM 667 O O . GLY A 1 84 ? -16.942 -6.312 20.454 1.00 92.19 84 GLY A O 1
ATOM 668 N N . SER A 1 85 ? -18.367 -7.724 21.431 1.00 91.31 85 SER A N 1
ATOM 669 C CA . SER A 1 85 ? -17.742 -8.932 20.881 1.00 91.31 85 SER A CA 1
ATOM 670 C C . SER A 1 85 ? -18.102 -9.208 19.420 1.00 91.31 85 SER A C 1
ATOM 672 O O . SER A 1 85 ? -17.389 -9.929 18.736 1.00 91.31 85 SER A O 1
ATOM 674 N N . GLU A 1 86 ? -19.173 -8.614 18.908 1.00 91.75 86 GLU A N 1
ATOM 675 C CA . GLU A 1 86 ? -19.580 -8.708 17.509 1.00 91.75 86 GLU A CA 1
ATOM 676 C C . GLU A 1 86 ? -20.133 -7.357 17.065 1.00 91.75 86 GLU A C 1
ATOM 678 O O . GLU A 1 86 ? -20.806 -6.667 17.837 1.00 91.75 86 GLU A O 1
ATOM 683 N N . GLY A 1 87 ? -19.826 -6.952 15.836 1.00 91.00 87 GLY A N 1
ATOM 684 C CA . GLY A 1 87 ? -20.281 -5.665 15.344 1.00 91.00 87 GLY A CA 1
ATOM 685 C C . GLY A 1 87 ? -19.774 -5.299 13.960 1.00 91.00 87 GLY A C 1
ATOM 686 O O . GLY A 1 87 ? -19.026 -6.028 13.306 1.00 91.00 87 GLY A O 1
ATOM 687 N N . ARG A 1 88 ? -20.207 -4.114 13.534 1.00 94.31 88 ARG A N 1
ATOM 688 C CA . ARG A 1 88 ? -19.830 -3.486 12.273 1.00 94.31 88 ARG A CA 1
ATOM 689 C C . ARG A 1 88 ? -19.381 -2.060 12.540 1.00 94.31 88 ARG A C 1
ATOM 691 O O . ARG A 1 88 ? -20.138 -1.283 13.122 1.00 94.31 88 ARG A O 1
ATOM 698 N N . PHE A 1 89 ? -18.181 -1.716 12.094 1.00 94.38 89 PHE A N 1
ATOM 699 C CA . PHE A 1 89 ? -17.699 -0.339 12.075 1.00 94.38 89 PHE A CA 1
ATOM 700 C C . PHE A 1 89 ? -17.695 0.200 10.644 1.00 94.38 89 PHE A C 1
ATOM 702 O O . PHE A 1 89 ? -17.658 -0.555 9.668 1.00 94.38 89 PHE A O 1
ATOM 709 N N . THR A 1 90 ? -17.787 1.518 10.515 1.00 94.75 90 THR A N 1
ATOM 710 C CA . THR A 1 90 ? -17.809 2.206 9.223 1.00 94.75 90 THR A CA 1
ATOM 711 C C . THR A 1 90 ? -17.076 3.526 9.361 1.00 94.75 90 THR A C 1
ATOM 713 O O . THR A 1 90 ? -17.290 4.243 10.339 1.00 94.75 90 THR A O 1
ATOM 716 N N . PHE A 1 91 ? -16.215 3.827 8.398 1.00 92.94 91 PHE A N 1
ATOM 717 C CA . PHE A 1 91 ? -15.527 5.107 8.286 1.00 92.94 91 PHE A CA 1
ATOM 718 C C . PHE A 1 91 ? -15.394 5.491 6.812 1.00 92.94 91 PHE A C 1
ATOM 720 O O . PHE A 1 91 ? -15.532 4.640 5.933 1.00 92.94 91 PHE A O 1
ATOM 727 N N . THR A 1 92 ? -15.135 6.767 6.550 1.00 90.38 92 THR A N 1
ATOM 728 C CA . THR A 1 92 ? -14.893 7.283 5.200 1.00 90.38 92 THR A CA 1
ATOM 729 C C . THR A 1 92 ? -13.464 7.797 5.124 1.00 90.38 92 THR A C 1
ATOM 731 O O . THR A 1 92 ? -13.015 8.487 6.039 1.00 90.38 92 THR A O 1
ATOM 734 N N . SER A 1 93 ? -12.760 7.446 4.050 1.00 87.06 93 SER A N 1
ATOM 735 C CA . SER A 1 93 ? -11.446 8.004 3.727 1.00 87.06 93 SER A CA 1
ATOM 736 C C . SER A 1 93 ? -11.620 9.445 3.236 1.00 87.06 93 SER A C 1
ATOM 738 O O . SER A 1 93 ? -12.289 9.671 2.229 1.00 87.06 93 SER A O 1
ATOM 740 N N . HIS A 1 94 ? -11.094 10.428 3.972 1.00 76.19 94 HIS A N 1
ATOM 741 C CA . HIS A 1 94 ? -11.239 11.855 3.636 1.00 76.19 94 HIS A CA 1
ATOM 742 C C . HIS A 1 94 ? -9.958 12.487 3.084 1.00 76.19 94 HIS A C 1
ATOM 744 O O . HIS A 1 94 ? -10.033 13.545 2.462 1.00 76.19 94 HIS A O 1
ATOM 750 N N . THR A 1 95 ? -8.805 11.853 3.290 1.00 68.38 95 THR A N 1
ATOM 751 C CA . THR A 1 95 ? -7.519 12.274 2.733 1.00 68.38 95 THR A CA 1
ATOM 752 C C . THR A 1 95 ? -6.960 11.160 1.848 1.00 68.38 95 THR A C 1
ATOM 754 O O . THR A 1 95 ? -6.656 10.081 2.358 1.00 68.38 95 THR A O 1
ATOM 757 N N . PRO A 1 96 ? -6.805 11.383 0.528 1.00 62.25 96 PRO A N 1
ATOM 758 C CA . PRO A 1 96 ? -5.929 10.534 -0.264 1.00 62.25 96 PRO A CA 1
ATOM 759 C C . PRO A 1 96 ? -4.521 10.693 0.314 1.00 62.25 96 PRO A C 1
ATOM 761 O O . PRO A 1 96 ? -4.033 11.818 0.435 1.00 62.25 96 PRO A O 1
ATOM 764 N N . GLY A 1 97 ? -3.895 9.590 0.729 1.00 61.59 97 GLY A N 1
ATOM 765 C CA . GLY A 1 97 ? -2.502 9.619 1.175 1.00 61.59 97 GLY A CA 1
ATOM 766 C C . GLY A 1 97 ? -1.633 10.305 0.128 1.00 61.59 97 GLY A C 1
ATOM 767 O O . GLY A 1 97 ? -1.850 10.086 -1.061 1.00 61.59 97 GLY A O 1
ATOM 768 N N . ASP A 1 98 ? -0.742 11.185 0.600 1.00 67.88 98 ASP A N 1
ATOM 769 C CA . ASP A 1 98 ? 0.113 12.110 -0.155 1.00 67.88 98 ASP A CA 1
ATOM 770 C C . ASP A 1 98 ? 0.064 11.892 -1.679 1.00 67.88 98 ASP A C 1
ATOM 772 O O . ASP A 1 98 ? 0.805 11.089 -2.249 1.00 67.88 98 ASP A O 1
ATOM 776 N N . GLN A 1 99 ? -0.868 12.577 -2.353 1.00 63.75 99 GLN A N 1
ATOM 777 C CA . GLN A 1 99 ? -1.147 12.399 -3.786 1.00 63.75 99 GLN A CA 1
ATOM 778 C C . GLN A 1 99 ? 0.127 12.534 -4.641 1.00 63.75 99 GLN A C 1
ATOM 780 O O . GLN A 1 99 ? 0.254 11.921 -5.703 1.00 63.75 99 GLN A O 1
ATOM 785 N N . VAL A 1 100 ? 1.096 13.314 -4.157 1.00 73.19 100 VAL A N 1
ATOM 786 C CA . VAL A 1 100 ? 2.409 13.484 -4.777 1.00 73.19 100 VAL A CA 1
ATOM 787 C C . VAL A 1 100 ? 3.229 12.193 -4.718 1.00 73.19 100 VAL A C 1
ATOM 789 O O . VAL A 1 100 ? 3.857 11.840 -5.713 1.00 73.19 100 VAL A O 1
ATOM 792 N N . GLU A 1 101 ? 3.198 11.455 -3.606 1.00 75.88 101 GLU A N 1
ATOM 793 C CA . GLU A 1 101 ? 3.904 10.178 -3.457 1.00 75.88 101 GLU A CA 1
ATOM 794 C C . GLU A 1 101 ? 3.354 9.125 -4.426 1.00 75.88 101 GLU A C 1
ATOM 796 O O . GLU A 1 101 ? 4.129 8.416 -5.076 1.00 75.88 101 GLU A O 1
ATOM 801 N N . GLN A 1 102 ? 2.029 9.051 -4.581 1.00 72.69 102 GLN A N 1
ATOM 802 C CA . GLN A 1 102 ? 1.413 8.124 -5.529 1.00 72.69 102 GLN A CA 1
ATOM 803 C C . GLN A 1 102 ? 1.815 8.457 -6.974 1.00 72.69 102 GLN A C 1
ATOM 805 O O . GLN A 1 102 ? 2.265 7.574 -7.708 1.00 72.69 102 GLN A O 1
ATOM 810 N N . ILE A 1 103 ? 1.742 9.733 -7.370 1.00 82.62 103 ILE A N 1
ATOM 811 C CA . ILE A 1 103 ? 2.169 10.182 -8.705 1.00 82.62 103 ILE A CA 1
ATOM 812 C C . ILE A 1 103 ? 3.655 9.884 -8.925 1.00 82.62 103 ILE A C 1
ATOM 814 O O . ILE A 1 103 ? 4.037 9.414 -9.996 1.00 82.62 103 ILE A O 1
ATOM 818 N N . GLN A 1 104 ? 4.499 10.119 -7.918 1.00 83.19 104 GLN A N 1
ATOM 819 C CA . GLN A 1 104 ? 5.932 9.865 -8.005 1.00 83.19 104 GLN A CA 1
ATOM 820 C C . GLN A 1 104 ? 6.221 8.370 -8.213 1.00 83.19 104 GLN A C 1
ATOM 822 O O . GLN A 1 104 ? 6.986 8.020 -9.113 1.00 83.19 104 GLN A O 1
ATOM 827 N N . LYS A 1 105 ? 5.550 7.482 -7.464 1.00 84.75 105 LYS A N 1
ATOM 828 C CA . LYS A 1 105 ? 5.649 6.022 -7.648 1.00 84.75 105 LYS A CA 1
ATOM 829 C C . LYS A 1 105 ? 5.198 5.592 -9.042 1.00 84.75 105 LYS A C 1
ATOM 831 O O . LYS A 1 105 ? 5.869 4.778 -9.678 1.00 84.75 105 LYS A O 1
ATOM 836 N N . GLU A 1 106 ? 4.093 6.142 -9.539 1.00 85.12 106 GLU A N 1
ATOM 837 C CA . GLU A 1 106 ? 3.601 5.850 -10.887 1.00 85.12 106 GLU A CA 1
ATOM 838 C C . GLU A 1 106 ? 4.581 6.332 -11.972 1.00 85.12 106 GLU A C 1
ATOM 840 O O . GLU A 1 106 ? 4.869 5.592 -12.918 1.00 85.12 106 GLU A O 1
ATOM 845 N N . GLN A 1 107 ? 5.154 7.530 -11.824 1.00 86.25 107 GLN A N 1
ATOM 846 C CA . GLN A 1 107 ? 6.164 8.071 -12.739 1.00 86.25 107 GLN A CA 1
ATOM 847 C C . GLN A 1 107 ? 7.458 7.250 -12.728 1.00 86.25 107 GLN A C 1
ATOM 849 O O . GLN A 1 107 ? 7.996 6.941 -13.795 1.00 86.25 107 GLN A O 1
ATOM 854 N N . ASP A 1 108 ? 7.943 6.851 -11.551 1.00 87.38 108 ASP A N 1
ATOM 855 C CA . ASP A 1 108 ? 9.142 6.021 -11.421 1.00 87.38 108 ASP A CA 1
ATOM 856 C C . ASP A 1 108 ? 8.914 4.613 -11.994 1.00 87.38 108 ASP A C 1
ATOM 858 O O . ASP A 1 108 ? 9.790 4.071 -12.675 1.00 87.38 108 ASP A O 1
ATOM 862 N N . TYR A 1 109 ? 7.710 4.050 -11.836 1.00 88.94 109 TYR A N 1
ATOM 863 C CA . TYR A 1 109 ? 7.327 2.796 -12.486 1.00 88.94 109 TYR A CA 1
ATOM 864 C C . TYR A 1 109 ? 7.323 2.917 -14.018 1.00 88.94 109 TYR A C 1
ATOM 866 O O . TYR A 1 109 ? 7.845 2.039 -14.717 1.00 88.94 109 TYR A O 1
ATOM 874 N N . GLN A 1 110 ? 6.777 4.007 -14.570 1.00 87.19 110 GLN A N 1
ATOM 875 C CA . GLN A 1 110 ? 6.807 4.241 -16.016 1.00 87.19 110 GLN A CA 1
ATOM 876 C C . GLN A 1 110 ? 8.237 4.414 -16.541 1.00 87.19 110 GLN A C 1
ATOM 878 O O . GLN A 1 110 ? 8.588 3.778 -17.540 1.00 87.19 110 GLN A O 1
ATOM 883 N N . ARG A 1 111 ? 9.079 5.178 -15.833 1.00 92.88 111 ARG A N 1
ATOM 884 C CA . ARG A 1 111 ? 10.495 5.376 -16.175 1.00 92.88 111 ARG A CA 1
ATOM 885 C C . ARG A 1 111 ? 11.271 4.058 -16.162 1.00 92.88 111 ARG A C 1
ATOM 887 O O . ARG A 1 111 ? 12.025 3.789 -17.093 1.00 92.88 111 ARG A O 1
ATOM 894 N N . TYR A 1 112 ? 11.044 3.201 -15.165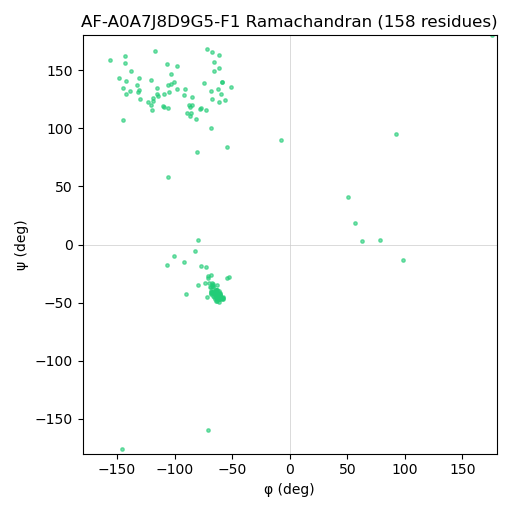 1.00 92.81 112 TYR A N 1
ATOM 895 C CA . TYR A 1 112 ? 11.673 1.879 -15.095 1.00 92.81 112 TYR A CA 1
ATOM 896 C C . TYR A 1 112 ? 11.311 1.003 -16.302 1.00 92.81 112 TYR A C 1
ATOM 898 O O . TYR A 1 112 ? 12.178 0.345 -16.884 1.00 92.81 112 TYR A O 1
ATOM 906 N N . ARG A 1 113 ? 10.035 1.001 -16.718 1.00 90.75 113 ARG A N 1
ATOM 907 C CA . ARG A 1 113 ? 9.615 0.263 -17.920 1.00 90.75 113 ARG A CA 1
ATOM 908 C C . ARG A 1 113 ? 10.278 0.806 -19.180 1.00 90.75 113 ARG A C 1
ATOM 910 O O . ARG A 1 113 ? 10.703 0.004 -20.007 1.00 90.75 113 ARG A O 1
ATOM 917 N N . GLU A 1 114 ? 10.372 2.125 -19.326 1.00 91.56 114 GLU A N 1
ATOM 918 C CA . GLU A 1 114 ? 11.038 2.753 -20.469 1.00 91.56 114 GLU A CA 1
ATOM 919 C C . GLU A 1 114 ? 12.527 2.398 -20.508 1.00 91.56 114 GLU A C 1
ATOM 921 O O . GLU A 1 114 ? 13.027 1.970 -21.546 1.00 91.56 114 GLU A O 1
ATOM 926 N N . GLU A 1 115 ? 13.227 2.475 -19.373 1.00 91.94 115 GLU A N 1
ATOM 927 C CA . GLU A 1 115 ? 14.636 2.094 -19.278 1.00 91.94 115 GLU A CA 1
ATOM 928 C C . GLU A 1 115 ? 14.840 0.615 -19.637 1.00 91.94 115 GLU A C 1
ATOM 930 O O . GLU A 1 115 ? 15.689 0.285 -20.472 1.00 91.94 115 GLU A O 1
ATOM 935 N N . ARG A 1 116 ? 14.010 -0.280 -19.081 1.00 90.50 116 ARG A N 1
ATOM 936 C CA . ARG A 1 116 ? 14.019 -1.717 -19.398 1.00 90.50 116 ARG A CA 1
ATOM 937 C C . ARG A 1 116 ? 13.780 -1.964 -20.888 1.00 90.50 116 ARG A C 1
ATOM 939 O O . ARG A 1 116 ? 14.467 -2.789 -21.502 1.00 90.50 116 ARG A O 1
ATOM 946 N N . PHE A 1 117 ? 12.804 -1.269 -21.465 1.00 89.69 117 PHE A N 1
ATOM 947 C CA . PHE A 1 117 ? 12.449 -1.386 -22.873 1.00 89.69 117 PHE A CA 1
ATOM 948 C C . PHE A 1 117 ? 13.570 -0.862 -23.776 1.00 89.69 117 PHE A C 1
ATOM 950 O O . PHE A 1 117 ? 13.927 -1.522 -24.754 1.00 89.69 117 PHE A O 1
ATOM 957 N N . ARG A 1 118 ? 14.192 0.263 -23.410 1.00 92.00 118 ARG A N 1
ATOM 958 C CA . ARG A 1 118 ? 15.327 0.862 -24.118 1.00 92.00 118 ARG A CA 1
ATOM 959 C C . ARG A 1 118 ? 16.533 -0.076 -24.141 1.00 92.00 118 ARG A C 1
ATOM 961 O O . ARG A 1 118 ? 17.039 -0.364 -25.221 1.00 92.00 118 ARG A O 1
ATOM 968 N N . LEU A 1 119 ? 16.932 -0.629 -22.992 1.00 89.38 119 LEU A N 1
ATOM 969 C CA . LEU A 1 119 ? 18.058 -1.574 -22.893 1.00 89.38 119 LEU A CA 1
ATOM 970 C C . LEU A 1 119 ? 17.817 -2.857 -23.708 1.00 89.38 119 LEU A C 1
ATOM 972 O O . LEU A 1 119 ? 18.715 -3.380 -24.377 1.00 89.38 119 LEU A O 1
ATOM 976 N N . THR A 1 120 ? 16.583 -3.366 -23.685 1.00 85.25 120 THR A N 1
ATOM 977 C CA . THR A 1 120 ? 16.197 -4.544 -24.478 1.00 85.25 120 THR A CA 1
ATOM 978 C C . THR A 1 120 ? 16.222 -4.230 -25.976 1.00 85.25 120 THR A C 1
ATOM 980 O O . THR A 1 120 ? 16.720 -5.033 -26.766 1.00 85.25 120 THR A O 1
ATOM 983 N N . SER A 1 121 ? 15.744 -3.048 -26.368 1.00 88.44 121 SER A N 1
ATOM 984 C CA . SER A 1 121 ? 15.727 -2.598 -27.762 1.00 88.44 121 SER A CA 1
ATOM 985 C C . SER A 1 121 ? 17.137 -2.399 -28.310 1.00 88.44 121 SER A C 1
ATOM 987 O O . SER A 1 121 ? 17.438 -2.895 -29.390 1.00 88.44 121 SER A O 1
ATOM 989 N N . GLU A 1 122 ? 18.028 -1.751 -27.559 1.00 91.31 122 GLU A N 1
ATOM 990 C CA . GLU A 1 122 ? 19.409 -1.492 -27.980 1.00 91.31 122 GLU A CA 1
ATOM 991 C C . GLU A 1 122 ? 20.203 -2.794 -28.174 1.00 91.31 122 GLU A C 1
ATOM 993 O O . GLU A 1 122 ? 20.789 -3.026 -29.235 1.00 91.31 122 GLU A O 1
ATOM 998 N N . SER A 1 123 ? 20.142 -3.700 -27.193 1.00 86.06 123 SER A N 1
ATOM 999 C CA . SER A 1 123 ? 20.844 -4.989 -27.258 1.00 86.06 123 SER A CA 1
ATOM 1000 C C . SER A 1 123 ? 20.299 -5.925 -28.345 1.00 86.06 123 SER A C 1
ATOM 1002 O O . SER A 1 123 ? 21.069 -6.657 -28.973 1.00 86.06 123 SER A O 1
ATOM 1004 N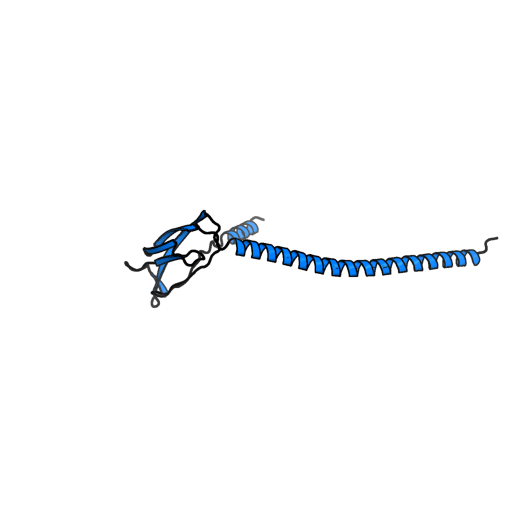 N . THR A 1 124 ? 18.989 -5.893 -28.609 1.00 87.38 124 THR A N 1
ATOM 1005 C CA . THR A 1 124 ? 18.369 -6.658 -29.703 1.00 87.38 124 THR A CA 1
ATOM 1006 C C . THR A 1 124 ? 18.733 -6.061 -31.060 1.00 87.38 124 THR A C 1
ATOM 1008 O O . THR A 1 124 ? 19.150 -6.793 -31.959 1.00 87.38 124 THR A O 1
ATOM 1011 N N . ASN A 1 125 ? 18.649 -4.735 -31.194 1.00 88.56 125 ASN A N 1
ATOM 1012 C CA . ASN A 1 125 ? 18.964 -4.012 -32.423 1.00 88.56 125 ASN A CA 1
ATOM 1013 C C . ASN A 1 125 ? 20.407 -4.273 -32.877 1.00 88.56 125 ASN A C 1
ATOM 1015 O O . ASN A 1 125 ? 20.644 -4.621 -34.033 1.00 88.56 125 ASN A O 1
ATOM 1019 N N . GLN A 1 126 ? 21.369 -4.211 -31.952 1.00 88.50 126 GLN A N 1
ATOM 1020 C CA . GLN A 1 126 ? 22.770 -4.474 -32.274 1.00 88.50 126 GLN A CA 1
ATOM 1021 C C . GLN A 1 126 ? 22.985 -5.909 -32.781 1.00 88.50 126 GLN A C 1
ATOM 1023 O O . GLN A 1 126 ? 23.669 -6.112 -33.783 1.00 88.50 126 GLN A O 1
ATOM 1028 N N . ARG A 1 127 ? 22.378 -6.916 -32.140 1.00 89.50 127 ARG A N 1
ATOM 1029 C CA . ARG A 1 127 ? 22.508 -8.323 -32.565 1.00 89.50 127 ARG A CA 1
ATOM 1030 C C . ARG A 1 127 ? 21.926 -8.554 -33.960 1.00 89.50 127 ARG A C 1
ATOM 1032 O O . ARG A 1 127 ? 22.577 -9.189 -34.785 1.00 89.50 127 ARG A O 1
ATOM 1039 N N . VAL A 1 128 ? 20.731 -8.029 -34.233 1.00 93.00 128 VAL A N 1
ATOM 1040 C CA . VAL A 1 128 ? 20.058 -8.174 -35.537 1.00 93.00 128 VAL A CA 1
ATOM 1041 C C . VAL A 1 128 ? 20.854 -7.493 -36.653 1.00 93.00 128 VAL A C 1
ATOM 1043 O O . VAL A 1 128 ? 20.992 -8.056 -37.742 1.00 93.00 128 VAL A O 1
ATOM 1046 N N . LEU A 1 129 ? 21.435 -6.324 -36.376 1.00 93.75 129 LEU A N 1
ATOM 1047 C CA . LEU A 1 129 ? 22.280 -5.602 -37.324 1.00 93.75 129 LEU A CA 1
ATOM 1048 C C . LEU A 1 129 ? 23.521 -6.417 -37.718 1.00 93.75 129 LEU A C 1
ATOM 1050 O O . LEU A 1 129 ? 23.803 -6.560 -38.908 1.00 93.75 129 LEU A O 1
ATOM 1054 N N . TRP A 1 130 ? 24.214 -7.029 -36.752 1.00 91.06 130 TRP A N 1
ATOM 1055 C CA . TRP A 1 130 ? 25.380 -7.875 -37.038 1.00 91.06 130 TRP A CA 1
ATOM 1056 C C . TRP A 1 130 ? 25.034 -9.107 -37.881 1.00 91.06 130 TRP A C 1
ATOM 1058 O O . TRP A 1 130 ? 25.740 -9.399 -38.848 1.00 91.06 130 TRP A O 1
ATOM 1068 N N . TRP A 1 131 ? 23.927 -9.793 -37.577 1.00 94.06 131 TRP A N 1
ATOM 1069 C CA . TRP A 1 131 ? 23.457 -10.919 -38.394 1.00 94.06 131 TRP A CA 1
ATOM 1070 C C . TRP A 1 131 ? 23.087 -10.491 -39.820 1.00 94.06 131 TRP A C 1
ATOM 1072 O O . TRP A 1 131 ? 23.430 -11.186 -40.777 1.00 94.06 131 TRP A O 1
ATOM 1082 N N . SER A 1 132 ? 22.466 -9.320 -39.978 1.00 93.38 132 SER A N 1
ATOM 1083 C CA . SER A 1 132 ? 22.088 -8.771 -41.290 1.00 93.38 132 SER A CA 1
ATOM 1084 C C . SER A 1 132 ? 23.310 -8.417 -42.147 1.00 93.38 132 SER A C 1
ATOM 1086 O O . SER A 1 132 ? 23.339 -8.708 -43.347 1.00 93.38 132 SER A O 1
ATOM 1088 N N . ILE A 1 133 ? 24.354 -7.845 -41.537 1.00 96.31 133 ILE A N 1
ATOM 1089 C CA . ILE A 1 133 ? 25.627 -7.557 -42.214 1.00 96.31 133 ILE A CA 1
ATOM 1090 C C . ILE A 1 133 ? 26.300 -8.861 -42.655 1.00 96.31 133 ILE A C 1
ATOM 1092 O O . ILE A 1 133 ? 26.670 -8.995 -43.823 1.00 96.31 133 ILE A O 1
ATOM 1096 N N . ALA A 1 134 ? 26.412 -9.844 -41.756 1.00 95.81 134 ALA A N 1
ATOM 1097 C CA . ALA A 1 134 ? 27.029 -11.133 -42.065 1.00 95.81 134 ALA A CA 1
ATOM 1098 C C . ALA A 1 134 ? 26.308 -11.852 -43.220 1.00 95.81 134 ALA A C 1
ATOM 1100 O O . ALA A 1 134 ? 26.952 -12.306 -44.168 1.00 95.81 134 ALA A O 1
ATOM 1101 N N . GLN A 1 135 ? 24.973 -11.892 -43.190 1.00 95.12 135 GLN A N 1
ATOM 1102 C CA . GLN A 1 135 ? 24.159 -12.484 -44.254 1.00 95.12 135 GLN A CA 1
ATOM 1103 C C . GLN A 1 135 ? 24.380 -11.787 -45.605 1.00 95.12 135 GLN A C 1
ATOM 1105 O O . GLN A 1 135 ? 24.542 -12.456 -46.627 1.00 95.12 135 GLN A O 1
ATOM 1110 N N . THR A 1 136 ? 24.418 -10.453 -45.617 1.00 96.62 136 THR A N 1
ATOM 1111 C CA . THR A 1 136 ? 24.623 -9.671 -46.845 1.00 96.62 136 THR A CA 1
ATOM 1112 C C . THR A 1 136 ? 25.980 -9.981 -47.481 1.00 96.62 136 THR A C 1
ATOM 1114 O O . THR A 1 136 ? 26.064 -10.191 -48.690 1.00 96.62 136 THR A O 1
ATOM 1117 N N . VAL A 1 137 ? 27.039 -10.101 -46.671 1.00 97.50 137 VAL A N 1
ATOM 1118 C CA . VAL A 1 137 ? 28.379 -10.477 -47.152 1.00 97.50 137 VAL A CA 1
ATOM 1119 C C . VAL A 1 137 ? 28.384 -11.885 -47.758 1.00 97.50 137 VAL A C 1
ATOM 1121 O O . VAL A 1 137 ? 28.941 -12.079 -48.839 1.00 97.50 137 VAL A O 1
ATOM 1124 N N . ILE A 1 138 ? 27.729 -12.860 -47.119 1.00 97.19 138 ILE A N 1
ATOM 1125 C CA . ILE A 1 138 ? 27.644 -14.240 -47.630 1.00 97.19 138 ILE A CA 1
ATOM 1126 C C . ILE A 1 138 ? 26.942 -14.284 -48.997 1.00 97.19 138 ILE A C 1
ATOM 1128 O O . ILE A 1 138 ? 27.420 -14.959 -49.915 1.00 97.19 138 ILE A O 1
ATOM 1132 N N . LEU A 1 139 ? 25.845 -13.542 -49.171 1.00 96.38 139 LEU A N 1
ATOM 1133 C CA . LEU A 1 139 ? 25.124 -13.468 -50.448 1.00 96.38 139 LEU A CA 1
ATOM 1134 C C . LEU A 1 139 ? 25.976 -12.840 -51.563 1.00 96.38 139 LEU A C 1
ATOM 1136 O O . LEU A 1 139 ? 25.978 -13.331 -52.690 1.00 96.38 139 LEU A O 1
ATOM 1140 N N . ILE A 1 140 ? 26.764 -11.808 -51.250 1.00 96.94 140 ILE A N 1
ATOM 1141 C CA . ILE A 1 140 ? 27.682 -11.190 -52.219 1.00 96.94 140 ILE A CA 1
ATOM 1142 C C . ILE A 1 140 ? 28.783 -12.174 -52.636 1.00 96.94 140 ILE A C 1
ATOM 1144 O O . ILE A 1 140 ? 29.054 -12.335 -53.828 1.00 96.94 140 ILE A O 1
ATOM 1148 N N . LEU A 1 141 ? 29.408 -12.864 -51.675 1.00 96.69 141 LEU A N 1
ATOM 1149 C CA . LEU A 1 141 ? 30.484 -13.821 -51.952 1.00 96.69 141 LEU A CA 1
ATOM 1150 C C . LEU A 1 141 ? 29.998 -15.005 -52.791 1.00 96.69 141 LEU A C 1
ATOM 1152 O O . LEU A 1 141 ? 30.645 -15.374 -53.773 1.00 96.69 141 LEU A O 1
ATOM 1156 N N . THR A 1 142 ? 28.845 -15.573 -52.433 1.00 95.62 142 THR A N 1
ATOM 1157 C CA . THR A 1 142 ? 28.229 -16.668 -53.194 1.00 95.62 142 THR A CA 1
ATOM 1158 C C . THR A 1 142 ? 27.822 -16.217 -54.595 1.00 95.62 142 THR A C 1
ATOM 1160 O O . THR A 1 142 ? 28.086 -16.948 -55.545 1.00 95.62 142 THR A O 1
ATOM 1163 N N . GLY A 1 143 ? 27.300 -14.997 -54.762 1.00 95.25 143 GLY A N 1
ATOM 1164 C CA . GLY A 1 143 ? 27.004 -14.419 -56.076 1.00 95.25 143 GLY A CA 1
ATOM 1165 C C . GLY A 1 143 ? 28.246 -14.267 -56.961 1.00 95.25 143 GLY A C 1
ATOM 1166 O O . GLY A 1 143 ? 28.249 -14.700 -58.113 1.00 95.25 143 GLY A O 1
ATOM 1167 N N . ILE A 1 144 ? 29.347 -13.727 -56.424 1.00 95.81 144 ILE A N 1
ATOM 1168 C CA . ILE A 1 144 ? 30.619 -13.612 -57.162 1.00 95.81 144 ILE A CA 1
ATOM 1169 C C . ILE A 1 144 ? 31.148 -14.997 -57.546 1.00 95.81 144 ILE A C 1
ATOM 1171 O O . ILE A 1 144 ? 31.598 -15.199 -58.678 1.00 95.81 144 ILE A O 1
ATOM 1175 N N . TRP A 1 145 ? 31.096 -15.953 -56.619 1.00 95.00 145 TRP A N 1
ATOM 1176 C CA . TRP A 1 145 ? 31.540 -17.318 -56.872 1.00 95.00 145 TRP A CA 1
ATOM 1177 C C . TRP A 1 145 ? 30.690 -18.007 -57.943 1.00 95.00 145 TRP A C 1
ATOM 1179 O O . TRP A 1 145 ? 31.257 -18.577 -58.873 1.00 95.00 145 TRP A O 1
ATOM 1189 N N . GLN A 1 146 ? 29.360 -17.883 -57.885 1.00 92.00 146 GLN A N 1
ATOM 1190 C CA . GLN A 1 146 ? 28.452 -18.413 -58.905 1.00 92.00 146 GLN A CA 1
ATOM 1191 C C . GLN A 1 146 ? 28.753 -17.829 -60.286 1.00 92.00 146 GLN A C 1
ATOM 1193 O O . GLN A 1 146 ? 28.887 -18.583 -61.248 1.00 92.00 146 GLN A O 1
ATOM 1198 N N . MET A 1 147 ? 28.949 -16.511 -60.389 1.00 91.31 147 MET A N 1
ATOM 1199 C CA . MET A 1 147 ? 29.292 -15.862 -61.660 1.00 91.31 147 MET A CA 1
ATOM 1200 C C . MET A 1 147 ? 30.645 -16.334 -62.208 1.00 91.31 147 MET A C 1
ATOM 1202 O O . MET A 1 147 ? 30.783 -16.544 -63.414 1.00 91.31 147 MET A O 1
ATOM 1206 N N . ARG A 1 148 ? 31.646 -16.541 -61.342 1.00 88.00 148 ARG A N 1
ATOM 1207 C CA . ARG A 1 148 ? 32.955 -17.092 -61.739 1.00 88.00 148 ARG A CA 1
ATOM 1208 C C . ARG A 1 148 ? 32.858 -18.552 -62.168 1.00 88.00 148 ARG A C 1
ATOM 1210 O O . ARG A 1 148 ? 33.453 -18.923 -63.175 1.00 88.00 148 ARG A O 1
ATOM 1217 N N . HIS A 1 149 ? 32.104 -19.368 -61.437 1.00 87.88 149 HIS A N 1
ATOM 1218 C CA . HIS A 1 149 ? 31.930 -20.779 -61.754 1.00 87.88 149 HIS A CA 1
ATOM 1219 C C . HIS A 1 149 ? 31.169 -20.971 -63.071 1.00 87.88 149 HIS A C 1
ATOM 1221 O O . HIS A 1 149 ? 31.614 -21.754 -63.907 1.00 87.88 149 HIS A O 1
ATOM 1227 N N . LEU A 1 150 ? 30.088 -20.213 -63.295 1.00 85.44 150 LEU A N 1
ATOM 1228 C CA . LEU A 1 150 ? 29.351 -20.202 -64.561 1.00 85.44 150 LEU A CA 1
ATOM 1229 C C . LEU A 1 150 ? 30.258 -19.790 -65.726 1.00 85.44 150 LEU A C 1
ATOM 1231 O O . LEU A 1 150 ? 30.295 -20.491 -66.733 1.00 85.44 150 LEU A O 1
ATOM 1235 N N . LYS A 1 151 ? 31.053 -18.718 -65.579 1.00 78.81 151 LYS A N 1
ATOM 1236 C CA . LYS A 1 151 ? 32.043 -18.326 -66.599 1.00 78.81 151 LYS A CA 1
ATOM 1237 C C . LYS A 1 151 ? 33.050 -19.441 -66.891 1.00 78.81 151 LYS A C 1
ATOM 1239 O O . LYS A 1 151 ? 33.252 -19.770 -68.052 1.00 78.81 151 LYS A O 1
ATOM 1244 N N . SER A 1 152 ? 33.607 -20.070 -65.856 1.00 76.31 152 SER A N 1
ATOM 1245 C CA . SER A 1 152 ? 34.544 -21.191 -66.008 1.00 76.31 152 SER A CA 1
ATOM 1246 C C . SER A 1 152 ? 33.902 -22.410 -66.685 1.00 76.31 152 SER A C 1
ATOM 1248 O O . SER A 1 152 ? 34.554 -23.078 -67.484 1.00 76.31 152 SER A O 1
ATOM 1250 N N . PHE A 1 153 ? 32.619 -22.678 -66.428 1.00 77.12 153 PHE A N 1
ATOM 1251 C CA . PHE A 1 153 ? 31.878 -23.757 -67.082 1.00 77.12 153 PHE A CA 1
ATOM 1252 C C . PHE A 1 153 ? 31.651 -23.485 -68.579 1.00 77.12 153 PHE A C 1
ATOM 1254 O O . PHE A 1 153 ? 31.831 -24.393 -69.389 1.00 77.12 153 PHE A O 1
ATOM 1261 N N . PHE A 1 154 ? 31.305 -22.249 -68.963 1.00 72.75 154 PHE A N 1
ATOM 1262 C CA . PHE A 1 154 ? 31.137 -21.866 -70.372 1.00 72.75 154 PHE A CA 1
ATOM 1263 C C . PHE A 1 154 ? 32.472 -21.738 -71.125 1.00 72.75 154 PHE A C 1
ATOM 1265 O O . PHE A 1 154 ? 32.534 -22.101 -72.295 1.00 72.75 154 PHE A O 1
ATOM 1272 N N . GLU A 1 155 ? 33.556 -21.303 -70.473 1.00 64.50 155 GLU A N 1
ATOM 1273 C CA . GLU A 1 155 ? 34.902 -21.296 -71.072 1.00 64.50 155 GLU A CA 1
ATOM 1274 C C . GLU A 1 155 ? 35.448 -22.719 -71.286 1.00 64.50 155 GLU A C 1
ATOM 1276 O O . GLU A 1 155 ? 36.014 -23.010 -72.340 1.00 64.50 155 GLU A O 1
ATOM 1281 N N . ALA A 1 156 ? 35.236 -23.631 -70.327 1.00 63.44 156 ALA A N 1
ATOM 1282 C CA . ALA A 1 156 ? 35.637 -25.037 -70.446 1.00 63.44 156 ALA A CA 1
ATOM 1283 C C . ALA A 1 156 ? 34.783 -25.816 -71.460 1.00 63.44 156 ALA A C 1
ATOM 1285 O O . ALA A 1 156 ? 35.253 -26.7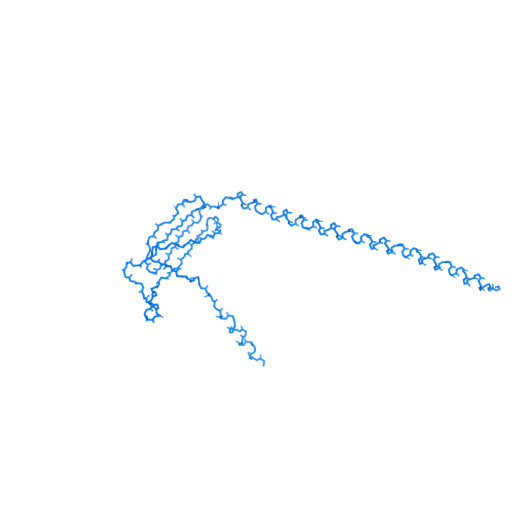79 -72.064 1.00 63.44 156 ALA A O 1
ATOM 1286 N N . LYS A 1 157 ? 33.533 -25.387 -71.672 1.00 58.66 157 LYS A N 1
ATOM 1287 C CA . LYS A 1 157 ? 32.642 -25.887 -72.723 1.00 58.66 157 LYS A CA 1
ATOM 1288 C C . LYS A 1 157 ? 32.504 -24.872 -73.847 1.00 58.66 157 LYS A C 1
ATOM 1290 O O . LYS A 1 157 ? 31.388 -24.483 -74.188 1.00 58.66 157 LYS A O 1
ATOM 1295 N N . LYS A 1 158 ? 33.639 -24.501 -74.448 1.00 54.91 158 LYS A N 1
ATOM 1296 C CA . LYS A 1 158 ? 33.703 -23.922 -75.793 1.00 54.91 158 LYS A CA 1
ATOM 1297 C C . LYS A 1 158 ? 32.985 -24.875 -76.767 1.00 54.91 158 LYS A C 1
ATOM 1299 O O . LYS A 1 158 ? 33.591 -25.770 -77.347 1.00 54.91 158 LYS A O 1
ATOM 1304 N N . LEU A 1 159 ? 31.662 -24.743 -76.835 1.00 54.28 159 LEU A N 1
ATOM 1305 C CA . LEU A 1 159 ? 30.821 -25.230 -77.915 1.00 54.28 159 LEU A CA 1
ATOM 1306 C C . LEU A 1 159 ? 31.281 -24.486 -79.173 1.00 54.28 159 LEU A C 1
ATOM 1308 O O . LEU A 1 159 ? 31.559 -23.287 -79.106 1.00 54.28 159 LEU A O 1
ATOM 1312 N N . VAL A 1 160 ? 31.445 -25.255 -80.250 1.00 47.19 160 VAL A N 1
ATOM 1313 C CA . VAL A 1 160 ? 31.714 -24.807 -81.627 1.00 47.19 160 VAL A CA 1
ATOM 1314 C C . VAL A 1 160 ? 30.895 -23.573 -81.988 1.00 47.19 160 VAL A C 1
ATOM 1316 O O . VAL A 1 160 ? 29.691 -23.562 -81.647 1.00 47.19 160 VAL A O 1
#

Foldseek 3Di:
DCVVVVVVVVVVPPDPDDDDDDADVVGDDDDDDQDDAFDKDKDWDAAWDQDPVVRDTHHDDVVDWDWDWDADPVRHTQDTDTDHRTDMDMGTHHDRPPVVVVVVVVVVVVVVVVVVVVVVCVVVVVVVVVVVVVVVVVVVVVVVVVVVVVVVVVVVPPDD

InterPro domains:
  IPR009038 GOLD domain [PF01105] (98-155)
  IPR009038 GOLD domain [PS50866] (28-123)
  IPR009038 GOLD domain [SM01190] (18-155)
  IPR015720 Transmembrane emp24 domain-containing protein [PTHR22811] (98-155)

Nearest PDB structures (foldseek):
  3nfg-assembly3_E  TM=2.460E-01  e=6.767E-02  Nakaseomyces glabratus

Secondary structure (DSSP, 8-state):
--HHHHHHHHHHTS----------TT----------TT-EEEEEEE-EEEETTTTEEEEPPTT--EEEEEE-TTS-EEEEEEE-SEEEEEEE--S-TTHHHHHHHHHHHHHHHHHHHHHHHHHHHHHHHHHHHHHHHHHHHHHHHHHHHHHHHHHHT---

Sequence (160 aa):
MRRPALLLLALCAAGARGLYFHIGETEKRCFIEEIPDETMVIGNYRTQMWDKQKEVFLPSTPGLGMHVEVKDPEGKVVLSRQYGSEGRFTFTSHTPGDQVEQIQKEQDYQRYREERFRLTSESTNQRVLWWSIAQTVILILTGIWQMRHLKSFFEAKKLV